Protein AF-W1XD30-F1 (afdb_monomer_lite)

Secondary structure (DSSP, 8-state):
-EEHHHHHHHHT--S-HHHHHHHHHHHHHHHHHTTSEEEEEEEETTEEEEEEEEE-SSPPPPP-GGGTTS----S-S---HHHHHHHHHHHHTT--HHHHHHHHHT-

Radius of gyration: 24.75 Å; chains: 1; bounding box: 38×45×66 Å

Foldseek 3Di:
DAWLVNVCVVVVDPDDPVVSSVVVVVVVVVCVVLVQWDWDWDDDPPIIDIDTDDGDNPRDPPPPCVVVPPPPPDPPPDCDPVNVVVVVVCVVVVNDPVNVVVVVVPD

Structure (mmCIF, N/CA/C/O backbone):
data_AF-W1XD30-F1
#
_entry.id   AF-W1XD30-F1
#
loop_
_atom_site.group_PDB
_atom_site.id
_atom_site.type_symbol
_atom_site.label_atom_id
_atom_site.label_alt_id
_atom_site.label_comp_id
_atom_site.label_asym_id
_atom_site.label_entity_id
_atom_site.label_seq_id
_atom_site.pdbx_PDB_ins_code
_atom_site.Cartn_x
_atom_site.Cartn_y
_atom_site.Cartn_z
_atom_site.occupancy
_atom_site.B_iso_or_equiv
_atom_site.auth_seq_id
_atom_site.auth_comp_id
_atom_site.auth_asym_id
_atom_site.auth_atom_id
_atom_site.pdbx_PDB_model_num
ATOM 1 N N . PRO A 1 1 ? -4.826 -11.840 -4.224 1.00 87.44 1 PRO A N 1
ATOM 2 C CA . PRO A 1 1 ? -3.469 -11.359 -3.856 1.00 87.44 1 PRO A CA 1
ATOM 3 C C . PRO A 1 1 ? -2.887 -10.499 -4.982 1.00 87.44 1 PRO A C 1
ATOM 5 O O . PRO A 1 1 ? -3.090 -10.818 -6.151 1.00 87.44 1 PRO A O 1
ATOM 8 N N . ILE A 1 2 ? -2.186 -9.420 -4.647 1.00 92.81 2 ILE A N 1
ATOM 9 C CA . ILE A 1 2 ? -1.558 -8.506 -5.607 1.00 92.81 2 ILE A CA 1
ATOM 10 C C . ILE A 1 2 ? -0.045 -8.683 -5.505 1.00 92.81 2 ILE A C 1
ATOM 12 O O . ILE A 1 2 ? 0.517 -8.537 -4.424 1.00 92.81 2 ILE A O 1
ATOM 16 N N . SER A 1 3 ? 0.623 -9.020 -6.610 1.00 93.25 3 SER A N 1
ATOM 17 C CA . SER A 1 3 ? 2.081 -9.156 -6.610 1.00 93.25 3 SER A CA 1
ATOM 18 C C . SER A 1 3 ? 2.770 -7.795 -6.595 1.00 93.25 3 SER A C 1
ATOM 20 O O . SER A 1 3 ? 2.267 -6.805 -7.136 1.00 93.25 3 SER A O 1
ATOM 22 N N . LEU A 1 4 ? 3.975 -7.768 -6.036 1.00 91.25 4 LEU A N 1
ATOM 23 C CA . LEU A 1 4 ? 4.794 -6.562 -6.004 1.00 91.25 4 LEU A CA 1
ATOM 24 C C . LEU A 1 4 ? 5.186 -6.093 -7.423 1.00 91.25 4 LEU A C 1
ATOM 26 O O . LEU A 1 4 ? 5.162 -4.899 -7.712 1.00 91.25 4 LEU A O 1
ATOM 30 N N . ALA A 1 5 ? 5.429 -7.032 -8.345 1.00 91.75 5 ALA A N 1
ATOM 31 C CA . ALA A 1 5 ? 5.641 -6.743 -9.768 1.00 91.75 5 ALA A CA 1
ATOM 32 C C . ALA A 1 5 ? 4.436 -6.037 -10.416 1.00 91.75 5 ALA A C 1
ATOM 34 O O . ALA A 1 5 ? 4.617 -5.075 -11.163 1.00 91.75 5 ALA A O 1
ATOM 35 N N . ARG A 1 6 ? 3.206 -6.464 -10.088 1.00 93.62 6 ARG A N 1
ATOM 36 C CA . ARG A 1 6 ? 1.978 -5.837 -10.596 1.00 93.62 6 ARG A CA 1
ATOM 37 C C . ARG A 1 6 ? 1.828 -4.407 -10.084 1.00 93.62 6 ARG A C 1
ATOM 39 O O . ARG A 1 6 ? 1.452 -3.540 -10.864 1.00 93.62 6 ARG A O 1
ATOM 46 N N . LEU A 1 7 ? 2.132 -4.150 -8.809 1.00 93.12 7 LEU A N 1
ATOM 47 C CA . LEU A 1 7 ? 2.076 -2.796 -8.242 1.00 93.12 7 LEU A CA 1
ATOM 48 C C . LEU A 1 7 ? 3.060 -1.857 -8.936 1.00 93.12 7 LEU A C 1
ATOM 50 O O . LEU A 1 7 ? 2.663 -0.787 -9.377 1.00 93.12 7 LEU A O 1
ATOM 54 N N . ARG A 1 8 ? 4.307 -2.284 -9.136 1.00 91.50 8 ARG A N 1
ATOM 55 C CA . ARG A 1 8 ? 5.310 -1.490 -9.863 1.00 91.50 8 ARG A CA 1
ATOM 56 C C . ARG A 1 8 ? 4.871 -1.119 -11.275 1.00 91.50 8 ARG A C 1
ATOM 58 O O . ARG A 1 8 ? 4.954 0.044 -11.650 1.00 91.50 8 ARG A O 1
ATOM 65 N N . ALA A 1 9 ? 4.374 -2.100 -12.032 1.00 91.62 9 ALA A N 1
ATOM 66 C CA . ALA A 1 9 ? 3.907 -1.879 -13.399 1.00 91.62 9 ALA A CA 1
ATOM 67 C C . ALA A 1 9 ? 2.728 -0.894 -13.449 1.00 91.62 9 ALA A C 1
ATOM 69 O O . ALA A 1 9 ? 2.625 -0.096 -14.372 1.00 91.62 9 ALA A O 1
ATOM 70 N N . ARG A 1 10 ? 1.848 -0.926 -12.439 1.00 94.44 10 ARG A N 1
ATOM 71 C CA . ARG A 1 10 ? 0.694 -0.020 -12.330 1.00 94.44 10 ARG A CA 1
ATOM 72 C C . ARG A 1 10 ? 1.068 1.393 -11.893 1.00 94.44 10 ARG A C 1
ATOM 74 O O . ARG A 1 10 ? 0.426 2.335 -12.334 1.00 94.44 10 ARG A O 1
ATOM 81 N N . LEU A 1 11 ? 2.066 1.526 -11.026 1.00 89.94 11 LEU A N 1
ATOM 82 C CA . LEU A 1 11 ? 2.508 2.813 -10.489 1.00 89.94 11 LEU A CA 1
ATOM 83 C C . LEU A 1 11 ? 3.434 3.573 -11.452 1.00 89.94 11 LEU A C 1
ATOM 85 O O . LEU A 1 11 ? 3.715 4.739 -11.207 1.00 89.94 11 LEU A O 1
ATOM 89 N N . ASN A 1 12 ? 3.903 2.921 -12.526 1.00 88.69 12 ASN A N 1
ATOM 90 C CA . ASN A 1 12 ? 4.751 3.499 -13.575 1.00 88.69 12 ASN A CA 1
ATOM 91 C C . ASN A 1 12 ? 5.921 4.346 -13.027 1.00 88.69 12 ASN A C 1
ATOM 93 O O . ASN A 1 12 ? 6.205 5.450 -13.492 1.00 88.69 12 ASN A O 1
ATOM 97 N N . LEU A 1 13 ? 6.576 3.837 -11.981 1.00 86.94 13 LEU A N 1
ATOM 98 C CA . LEU A 1 13 ? 7.669 4.530 -11.305 1.00 86.94 13 LEU A CA 1
ATOM 99 C C . LEU A 1 13 ? 8.935 4.501 -12.172 1.00 86.94 13 LEU A C 1
ATOM 101 O O . LEU A 1 13 ? 9.283 3.467 -12.739 1.00 86.94 13 LEU A O 1
ATOM 105 N N . LYS A 1 14 ? 9.665 5.621 -12.220 1.00 91.81 14 LYS A N 1
ATOM 106 C CA . LYS A 1 14 ? 10.927 5.747 -12.977 1.00 91.81 14 LYS A CA 1
ATOM 107 C C . LYS A 1 14 ? 12.171 5.299 -12.196 1.00 91.81 14 LYS A C 1
ATOM 109 O O . LYS A 1 14 ? 13.247 5.191 -12.772 1.00 91.81 14 LYS A O 1
ATOM 114 N N . SER A 1 15 ? 12.048 5.070 -10.888 1.00 93.25 15 SER A N 1
ATOM 115 C CA . SER A 1 15 ? 13.174 4.716 -10.015 1.00 93.25 15 SER A CA 1
ATOM 116 C C . SER A 1 15 ? 13.647 3.267 -10.220 1.00 93.25 15 SER A C 1
ATOM 118 O O . SER A 1 15 ? 12.922 2.458 -10.798 1.00 93.25 15 SER A O 1
ATOM 120 N N . PRO A 1 16 ? 14.842 2.885 -9.736 1.00 95.44 16 PRO A N 1
ATOM 121 C CA . PRO A 1 16 ? 15.318 1.508 -9.829 1.00 95.44 16 PRO A CA 1
ATOM 122 C C . PRO A 1 16 ? 14.415 0.504 -9.105 1.00 95.44 16 P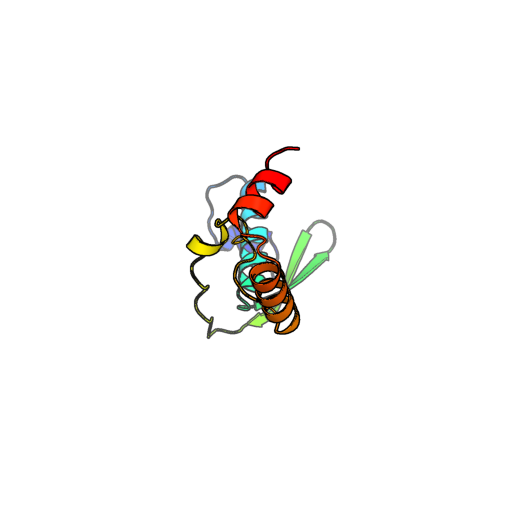RO A C 1
ATOM 124 O O . PRO A 1 16 ? 13.813 0.807 -8.075 1.00 95.44 16 PRO A O 1
ATOM 127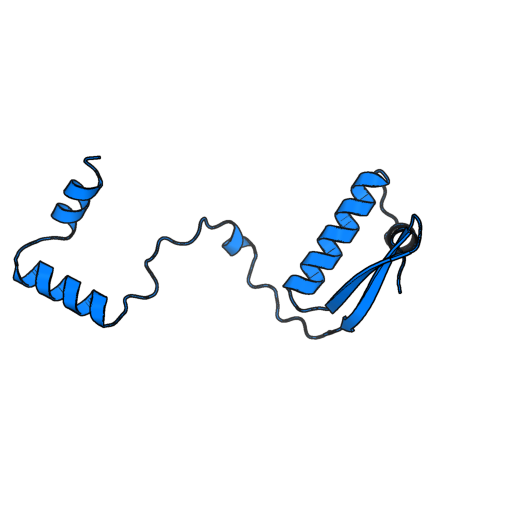 N N . VAL A 1 17 ? 14.410 -0.742 -9.590 1.00 91.31 17 VAL A N 1
ATOM 128 C CA . VAL A 1 17 ? 13.601 -1.868 -9.080 1.00 91.31 17 VAL A CA 1
ATOM 129 C C . VAL A 1 17 ? 13.638 -1.993 -7.557 1.00 91.31 17 VAL A C 1
ATOM 131 O O . VAL A 1 17 ? 12.595 -2.163 -6.933 1.00 91.31 17 VAL A O 1
ATOM 134 N N . PHE A 1 18 ? 14.826 -1.914 -6.960 1.00 92.44 18 PHE A N 1
ATOM 135 C CA . PHE A 1 18 ? 14.998 -2.027 -5.515 1.00 92.44 18 PHE A CA 1
ATOM 136 C C . PHE A 1 18 ? 14.286 -0.898 -4.756 1.00 92.44 18 PHE A C 1
ATOM 138 O O . PHE A 1 18 ? 13.514 -1.165 -3.835 1.00 92.44 18 PHE A O 1
ATOM 145 N N . SER A 1 19 ? 14.481 0.347 -5.200 1.00 94.81 19 SER A N 1
ATOM 146 C CA . SER A 1 19 ? 13.831 1.530 -4.630 1.00 94.81 19 SER A CA 1
ATOM 147 C C . SER A 1 19 ? 12.311 1.433 -4.757 1.00 94.81 19 SER A C 1
ATOM 149 O O . SER A 1 19 ? 11.614 1.582 -3.759 1.00 94.81 19 SER A O 1
ATOM 151 N N . GLN A 1 20 ? 11.796 1.050 -5.931 1.00 94.44 20 GLN A N 1
ATOM 152 C CA . GLN A 1 20 ? 10.358 0.842 -6.130 1.00 94.44 20 GLN A CA 1
ATOM 153 C C . GLN A 1 20 ? 9.779 -0.183 -5.151 1.00 94.44 20 GLN A C 1
ATOM 155 O O . GLN A 1 20 ? 8.711 0.033 -4.584 1.00 94.44 20 GLN A O 1
ATOM 160 N N . ASN A 1 21 ? 10.477 -1.304 -4.937 1.00 93.50 21 ASN A N 1
ATOM 161 C CA . ASN A 1 21 ? 10.019 -2.335 -4.008 1.00 93.50 21 ASN A CA 1
ATOM 162 C C . ASN A 1 21 ? 9.920 -1.791 -2.581 1.00 93.50 21 ASN A C 1
ATOM 164 O O . ASN A 1 21 ? 8.967 -2.112 -1.871 1.00 93.50 21 ASN A O 1
ATOM 168 N N . GLN A 1 22 ? 10.893 -0.975 -2.175 1.00 93.69 22 GLN A N 1
ATOM 169 C CA . GLN A 1 22 ? 10.902 -0.348 -0.861 1.00 93.69 22 GLN A CA 1
ATOM 170 C C . GLN A 1 22 ? 9.779 0.682 -0.722 1.00 93.69 22 GLN A C 1
ATOM 172 O O . GLN A 1 22 ? 9.053 0.653 0.268 1.00 93.69 22 GLN A O 1
ATOM 177 N N . THR A 1 23 ? 9.578 1.529 -1.734 1.00 94.19 23 THR A N 1
ATOM 178 C CA . THR A 1 23 ? 8.482 2.506 -1.773 1.00 94.19 23 THR A CA 1
ATOM 179 C C . THR A 1 23 ? 7.122 1.824 -1.668 1.00 94.19 23 THR A C 1
ATOM 181 O O . THR A 1 23 ? 6.292 2.245 -0.871 1.00 94.19 23 THR A O 1
ATOM 184 N N . VAL A 1 24 ? 6.899 0.736 -2.413 1.00 94.25 24 VAL A N 1
ATOM 185 C CA . VAL A 1 24 ? 5.635 -0.013 -2.361 1.00 94.25 24 VAL A CA 1
ATOM 186 C C . VAL A 1 24 ? 5.387 -0.597 -0.969 1.00 94.25 24 VAL A C 1
ATOM 188 O O . VAL A 1 24 ? 4.262 -0.523 -0.487 1.00 94.25 24 VAL A O 1
ATOM 191 N N . ARG A 1 25 ? 6.407 -1.159 -0.306 1.00 93.88 25 ARG A N 1
ATOM 192 C CA . ARG A 1 25 ? 6.244 -1.694 1.058 1.00 93.88 25 ARG A CA 1
ATOM 193 C C . ARG A 1 25 ? 5.905 -0.602 2.064 1.00 93.88 25 ARG A C 1
ATOM 195 O O . ARG A 1 25 ? 4.933 -0.765 2.788 1.00 93.88 25 ARG A O 1
ATOM 202 N N . ARG A 1 26 ? 6.647 0.509 2.042 1.00 93.88 26 ARG A N 1
ATOM 203 C CA . ARG A 1 26 ? 6.388 1.663 2.914 1.00 93.88 26 ARG A CA 1
ATOM 204 C C . ARG A 1 26 ? 4.977 2.206 2.722 1.00 93.88 26 ARG A C 1
ATOM 206 O O . ARG A 1 26 ? 4.264 2.387 3.693 1.00 93.88 26 ARG A O 1
ATOM 213 N N . ALA A 1 27 ? 4.542 2.375 1.475 1.00 93.38 27 ALA A N 1
ATOM 214 C CA . ALA A 1 27 ? 3.191 2.843 1.188 1.00 93.38 27 ALA A CA 1
ATOM 215 C C . ALA A 1 27 ? 2.114 1.869 1.701 1.00 93.38 27 ALA A C 1
ATOM 217 O O . ALA A 1 27 ? 1.111 2.302 2.251 1.00 93.38 27 ALA A O 1
ATOM 218 N N . MET A 1 28 ? 2.304 0.552 1.550 1.00 94.19 28 MET A N 1
ATOM 219 C CA . MET A 1 28 ? 1.360 -0.436 2.096 1.00 94.19 28 MET A CA 1
ATOM 220 C C . MET A 1 28 ? 1.283 -0.367 3.626 1.00 94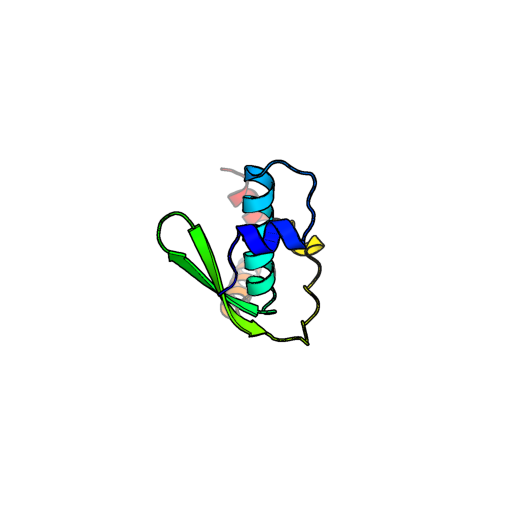.19 28 MET A C 1
ATOM 222 O O . MET A 1 28 ? 0.186 -0.441 4.174 1.00 94.19 28 MET A O 1
ATOM 226 N N . GLU A 1 29 ? 2.424 -0.202 4.293 1.00 94.06 29 GLU A N 1
ATOM 227 C CA . GLU A 1 29 ? 2.521 -0.064 5.748 1.00 94.06 29 GLU A CA 1
ATOM 228 C C . GLU A 1 29 ? 1.832 1.212 6.239 1.00 94.06 29 GLU A C 1
ATOM 230 O O . GLU A 1 29 ? 0.952 1.125 7.091 1.00 94.06 29 GLU A O 1
ATOM 235 N N . GLN A 1 30 ? 2.095 2.350 5.593 1.00 92.38 30 GLN A N 1
ATOM 236 C CA . GLN A 1 30 ? 1.402 3.611 5.865 1.00 92.38 30 GLN A CA 1
ATOM 237 C C . GLN A 1 30 ? -0.112 3.476 5.694 1.00 92.38 30 GLN A C 1
ATOM 239 O O . GLN A 1 30 ? -0.873 3.903 6.552 1.00 92.38 30 GLN A O 1
ATOM 244 N N . LEU A 1 31 ? -0.582 2.826 4.620 1.00 91.19 31 LEU A N 1
ATOM 245 C CA . LEU A 1 31 ? -2.016 2.594 4.407 1.00 91.19 31 LEU A CA 1
ATOM 246 C C . LEU A 1 31 ? -2.644 1.710 5.499 1.00 91.19 31 LEU A C 1
ATOM 248 O O . LEU A 1 31 ? -3.841 1.824 5.766 1.00 91.19 31 LEU A O 1
ATOM 252 N N . ARG A 1 32 ? -1.867 0.832 6.134 1.00 91.50 32 ARG A N 1
ATOM 253 C CA . ARG A 1 32 ? -2.322 0.055 7.292 1.00 91.50 32 ARG A CA 1
ATOM 254 C C . ARG A 1 32 ? -2.329 0.892 8.567 1.00 91.50 32 ARG A C 1
ATOM 256 O O . ARG A 1 32 ? -3.293 0.812 9.321 1.00 91.50 32 ARG A O 1
ATOM 263 N N . GLU A 1 33 ? -1.295 1.692 8.784 1.00 90.69 33 GLU A N 1
ATOM 264 C CA . GLU A 1 33 ? -1.127 2.562 9.951 1.00 90.69 33 GLU A CA 1
ATOM 265 C C . GLU A 1 33 ? -2.245 3.602 10.068 1.00 90.69 33 GLU A C 1
ATOM 267 O O . GLU A 1 33 ? -2.913 3.686 11.096 1.00 90.69 33 GLU A O 1
ATOM 272 N N . ILE A 1 34 ? -2.572 4.281 8.967 1.00 87.88 34 ILE A N 1
ATOM 273 C CA . ILE A 1 34 ? -3.711 5.212 8.898 1.00 87.88 34 ILE A CA 1
ATOM 274 C C . ILE A 1 34 ? -5.077 4.495 8.953 1.00 87.88 34 ILE A C 1
ATOM 276 O O . ILE A 1 34 ? -6.132 5.126 8.871 1.00 87.88 34 ILE A O 1
ATOM 280 N N . GLY A 1 35 ? -5.083 3.161 9.031 1.00 88.56 35 GLY A N 1
ATOM 281 C CA . GLY A 1 35 ? -6.287 2.339 9.089 1.00 88.56 35 GLY A CA 1
ATOM 282 C C . GLY A 1 35 ? -7.080 2.289 7.782 1.00 88.56 35 GLY A C 1
ATOM 283 O O . GLY A 1 35 ? -8.266 1.948 7.811 1.00 88.56 35 GLY A O 1
ATOM 284 N N . TYR A 1 36 ? -6.466 2.621 6.639 1.00 90.94 36 TYR A N 1
ATOM 285 C CA . TYR A 1 36 ? -7.129 2.576 5.332 1.00 90.94 36 TYR A CA 1
ATOM 286 C C . TYR A 1 36 ? -7.400 1.151 4.878 1.00 90.94 36 TYR A C 1
ATOM 288 O O . TYR A 1 36 ? -8.454 0.864 4.313 1.00 90.94 36 TYR A O 1
ATOM 296 N N . LEU A 1 37 ? -6.431 0.257 5.052 1.00 92.25 37 LEU A N 1
ATOM 297 C CA . LEU A 1 37 ? -6.555 -1.121 4.607 1.00 92.25 37 LEU A CA 1
ATOM 298 C C . LEU A 1 37 ? -5.860 -2.077 5.563 1.00 92.25 37 LEU A C 1
ATOM 300 O O . LEU A 1 37 ? -4.808 -1.773 6.113 1.00 92.25 37 LEU A O 1
ATOM 304 N N . ASP A 1 38 ? -6.418 -3.275 5.678 1.00 93.19 38 ASP A N 1
ATOM 305 C CA . ASP A 1 38 ? -5.776 -4.387 6.367 1.00 93.19 38 ASP A CA 1
ATOM 306 C C . ASP A 1 38 ? -5.190 -5.331 5.321 1.00 93.19 38 ASP A C 1
ATOM 308 O O . ASP A 1 38 ? -5.891 -5.786 4.407 1.00 93.19 38 ASP A O 1
ATOM 312 N N . TYR A 1 39 ? -3.903 -5.651 5.446 1.00 95.00 39 TYR A N 1
ATOM 313 C CA . TYR A 1 39 ? -3.229 -6.563 4.531 1.00 95.00 39 TYR A CA 1
ATOM 314 C C . TYR A 1 39 ? -2.305 -7.542 5.248 1.00 95.00 39 TYR A C 1
ATOM 316 O O . TYR A 1 39 ? -1.836 -7.297 6.354 1.00 95.00 39 TYR A O 1
ATOM 324 N N . THR A 1 40 ? -2.002 -8.639 4.561 1.00 95.19 40 THR A N 1
ATOM 325 C CA . THR A 1 40 ? -0.931 -9.567 4.932 1.00 95.19 40 THR A CA 1
ATOM 326 C C . THR A 1 40 ? 0.019 -9.711 3.756 1.00 95.19 40 THR A C 1
ATOM 328 O O . THR A 1 40 ? -0.410 -9.859 2.606 1.00 95.19 40 THR A O 1
ATOM 331 N N . GLU A 1 41 ? 1.317 -9.647 4.035 1.00 94.00 41 GLU A N 1
ATOM 332 C CA . GLU A 1 41 ? 2.356 -9.967 3.062 1.00 94.00 41 GLU A CA 1
ATOM 333 C C . GLU A 1 41 ? 2.594 -11.481 3.079 1.00 94.00 41 GLU A C 1
ATOM 335 O O . GLU A 1 41 ? 2.870 -12.068 4.121 1.00 94.00 41 GLU A O 1
ATOM 340 N N . ILE A 1 42 ? 2.465 -12.120 1.919 1.00 94.81 42 ILE A N 1
ATOM 341 C CA . ILE A 1 42 ? 2.743 -13.544 1.738 1.00 94.81 42 ILE A CA 1
ATOM 342 C C . ILE A 1 42 ? 3.859 -13.715 0.714 1.00 94.81 42 ILE A C 1
ATOM 344 O O . ILE A 1 42 ? 3.897 -13.042 -0.321 1.00 94.81 42 ILE A O 1
ATOM 348 N N . GLN A 1 43 ? 4.757 -14.657 0.970 1.00 93.94 43 GLN A N 1
ATOM 349 C CA . GLN A 1 43 ? 5.769 -15.061 0.007 1.00 93.94 43 GLN A CA 1
ATOM 350 C C . GLN A 1 43 ? 5.332 -16.362 -0.663 1.00 93.94 43 GLN A C 1
ATOM 352 O O . GLN A 1 43 ? 5.066 -17.356 0.005 1.00 93.94 43 GLN A O 1
ATOM 357 N N . ARG A 1 44 ? 5.255 -16.361 -1.997 1.00 92.88 44 ARG A N 1
ATOM 358 C CA . ARG A 1 44 ? 5.059 -17.580 -2.791 1.00 92.88 44 ARG A CA 1
ATOM 359 C C . ARG A 1 44 ? 6.252 -17.733 -3.724 1.00 92.88 44 ARG A C 1
ATOM 361 O O . ARG A 1 44 ? 6.439 -16.940 -4.649 1.00 92.88 44 ARG A O 1
ATOM 368 N N . GLY A 1 45 ? 7.093 -18.725 -3.437 1.00 92.00 45 GLY A N 1
ATOM 369 C CA . GLY A 1 45 ? 8.370 -18.916 -4.121 1.00 92.00 45 GLY A CA 1
ATOM 370 C C . GLY A 1 45 ? 9.280 -17.691 -3.976 1.00 92.00 45 GLY A C 1
ATOM 371 O O . GLY A 1 45 ? 9.572 -17.239 -2.868 1.00 92.00 45 GLY A O 1
ATOM 372 N N . ARG A 1 46 ? 9.713 -17.129 -5.111 1.00 89.50 46 ARG A N 1
ATOM 373 C CA . ARG A 1 46 ? 10.589 -15.942 -5.169 1.00 89.50 46 ARG A CA 1
ATOM 374 C C . ARG A 1 46 ? 9.832 -14.612 -5.206 1.00 89.50 46 ARG A C 1
ATOM 376 O O . ARG A 1 46 ? 10.452 -13.555 -5.277 1.00 89.50 46 ARG A O 1
ATOM 383 N N . THR A 1 47 ? 8.501 -14.636 -5.190 1.00 90.25 47 THR A N 1
ATOM 384 C CA . THR A 1 47 ? 7.684 -13.432 -5.361 1.00 90.25 47 THR A CA 1
ATOM 385 C C . THR A 1 47 ? 6.881 -13.135 -4.102 1.00 90.25 47 THR A C 1
ATOM 387 O O . THR A 1 47 ? 6.263 -14.018 -3.507 1.00 90.25 47 THR A O 1
ATOM 390 N N . LYS A 1 48 ? 6.878 -11.859 -3.704 1.00 91.75 48 LYS A N 1
ATOM 391 C CA . LYS A 1 48 ? 6.056 -11.355 -2.603 1.00 91.75 48 LYS A CA 1
ATOM 392 C C . LYS A 1 48 ? 4.712 -10.842 -3.117 1.00 91.75 48 LYS A C 1
ATOM 394 O O . LYS A 1 48 ? 4.640 -10.197 -4.172 1.00 91.75 48 LYS A O 1
ATOM 399 N N . PHE A 1 49 ? 3.661 -11.124 -2.361 1.00 95.00 49 PHE A N 1
ATOM 400 C CA . PHE A 1 49 ? 2.290 -10.734 -2.651 1.00 95.00 49 PHE A CA 1
ATOM 401 C C . PHE A 1 49 ? 1.663 -10.069 -1.433 1.00 95.00 49 PHE A C 1
ATOM 403 O O . PHE A 1 49 ? 1.949 -10.430 -0.298 1.00 95.00 49 PHE A O 1
ATOM 410 N N . PHE A 1 50 ? 0.737 -9.157 -1.691 1.00 95.56 50 PHE A N 1
ATOM 411 C CA . PHE A 1 50 ? -0.103 -8.536 -0.683 1.00 95.56 50 PHE A CA 1
ATOM 412 C C . PHE A 1 50 ? -1.528 -9.080 -0.808 1.00 95.56 50 PHE A C 1
ATOM 414 O O . PHE A 1 50 ? -2.161 -8.983 -1.867 1.00 95.56 50 PHE A O 1
ATOM 421 N N . CYS A 1 51 ? -2.039 -9.684 0.258 1.00 94.94 51 CYS A N 1
ATOM 422 C CA . CYS A 1 51 ? -3.449 -10.025 0.407 1.00 94.94 51 CYS A CA 1
ATOM 423 C C . CYS A 1 51 ? -4.141 -8.885 1.142 1.00 94.94 51 CYS A C 1
ATOM 425 O O . CYS A 1 51 ? -3.827 -8.646 2.299 1.00 94.94 51 CYS A O 1
ATOM 427 N N . ILE A 1 52 ? -5.048 -8.182 0.465 1.00 94.12 52 ILE A N 1
ATOM 428 C CA . ILE A 1 52 ? -5.861 -7.124 1.073 1.00 94.12 52 ILE A CA 1
ATOM 429 C C . ILE A 1 52 ? -7.143 -7.777 1.583 1.00 94.12 52 ILE A C 1
ATOM 431 O O . ILE A 1 52 ? -7.858 -8.378 0.782 1.00 94.12 52 ILE A O 1
ATOM 435 N N . HIS A 1 53 ? -7.412 -7.661 2.881 1.00 92.81 53 HIS A N 1
ATOM 436 C CA . HIS A 1 53 ? -8.601 -8.227 3.523 1.00 92.81 53 HIS A CA 1
ATOM 437 C C . HIS A 1 53 ? -9.757 -7.234 3.481 1.00 92.81 53 HIS A C 1
ATOM 439 O O . HIS A 1 53 ? -10.831 -7.552 2.983 1.00 92.81 53 HIS A O 1
ATOM 445 N N . TYR A 1 54 ? -9.504 -6.003 3.931 1.00 90.31 54 TYR A N 1
ATOM 446 C CA . TYR A 1 54 ? -10.513 -4.954 4.028 1.00 90.31 54 TYR A CA 1
ATOM 447 C C . TYR A 1 54 ? -9.947 -3.608 3.589 1.00 90.31 54 TYR A C 1
ATOM 449 O O . TYR A 1 54 ? -8.746 -3.358 3.695 1.00 90.31 54 TYR A O 1
ATOM 457 N N . ARG A 1 55 ? -10.830 -2.743 3.086 1.00 91.06 55 ARG A N 1
ATOM 458 C CA . ARG A 1 55 ? -10.544 -1.341 2.762 1.00 91.06 55 ARG A CA 1
ATOM 459 C C . ARG A 1 55 ? -11.596 -0.466 3.426 1.00 91.06 55 ARG A C 1
ATOM 461 O O . ARG A 1 55 ? -12.783 -0.775 3.354 1.00 91.06 55 ARG A O 1
ATOM 468 N N . ARG A 1 56 ? -11.167 0.628 4.040 1.00 88.12 56 ARG A N 1
ATOM 469 C CA . ARG A 1 56 ? -11.998 1.594 4.756 1.00 88.12 56 ARG A CA 1
ATOM 470 C C . ARG A 1 56 ? -11.882 2.934 4.023 1.00 88.12 56 ARG A C 1
ATOM 472 O O . ARG A 1 56 ? -10.990 3.721 4.317 1.00 88.12 56 ARG A O 1
ATOM 479 N N . PRO A 1 57 ? -12.753 3.195 3.029 1.00 80.44 57 PRO A N 1
ATOM 480 C CA . PRO A 1 57 ? -12.642 4.371 2.163 1.00 80.44 57 PRO A CA 1
ATOM 481 C C . PRO A 1 57 ? -12.862 5.699 2.899 1.00 80.44 57 PRO A C 1
ATOM 483 O O . PRO A 1 57 ? -12.434 6.738 2.409 1.00 80.44 57 PRO A O 1
ATOM 486 N N . ARG A 1 58 ? -13.494 5.679 4.080 1.00 70.44 58 ARG A N 1
ATOM 487 C CA . ARG A 1 58 ? -13.583 6.843 4.968 1.00 70.44 58 ARG A CA 1
ATOM 488 C C . ARG A 1 58 ? -12.355 6.894 5.860 1.00 70.44 58 ARG A C 1
ATOM 490 O O . ARG A 1 58 ? -12.409 6.520 7.030 1.00 70.44 58 ARG A O 1
ATOM 497 N N . LEU A 1 59 ? -11.249 7.318 5.264 1.00 63.84 59 LEU A N 1
ATOM 498 C CA . LEU A 1 59 ? -10.050 7.605 6.020 1.00 63.84 59 LEU A CA 1
ATOM 499 C C . LEU A 1 59 ? -10.325 8.795 6.937 1.00 63.84 59 LEU A C 1
ATOM 501 O O . LEU A 1 59 ? -10.711 9.863 6.462 1.00 63.84 59 LEU A O 1
ATOM 505 N N . LYS A 1 60 ? -10.146 8.621 8.247 1.00 57.31 60 LYS A N 1
ATOM 506 C CA . LYS A 1 60 ? -9.968 9.784 9.116 1.00 57.31 60 LYS A CA 1
ATOM 507 C C . LYS A 1 60 ? -8.662 10.432 8.663 1.00 57.31 60 LYS A C 1
ATOM 509 O O . LYS A 1 60 ? -7.688 9.709 8.464 1.00 57.31 60 LYS A O 1
ATOM 514 N N . ALA A 1 61 ? -8.677 11.739 8.398 1.00 56.09 61 ALA A N 1
ATOM 515 C CA . ALA A 1 61 ? -7.472 12.447 7.984 1.00 56.09 61 ALA A CA 1
ATOM 516 C C . ALA A 1 61 ? -6.340 12.087 8.961 1.00 56.09 61 ALA A C 1
ATOM 518 O O . ALA A 1 61 ? -6.598 12.088 10.172 1.00 56.09 61 ALA A O 1
ATOM 519 N N . PRO A 1 62 ? -5.142 11.723 8.468 1.00 53.22 62 PRO A N 1
ATOM 520 C CA . PRO A 1 62 ? -3.981 11.609 9.330 1.00 53.22 62 PRO A CA 1
ATOM 521 C C . PRO A 1 62 ? -3.893 12.927 10.092 1.00 53.22 62 PRO A C 1
ATOM 523 O O . PRO A 1 62 ? -3.873 13.991 9.472 1.00 53.22 62 PRO A O 1
ATOM 526 N N . ASN A 1 63 ? -3.946 12.876 11.423 1.00 55.31 63 ASN A N 1
ATOM 527 C CA . ASN A 1 63 ? -3.521 14.024 12.209 1.00 55.31 63 ASN A CA 1
ATOM 528 C C . ASN A 1 63 ? -2.124 14.378 11.691 1.00 55.31 63 ASN A C 1
ATOM 530 O O . ASN A 1 63 ? -1.275 13.494 11.673 1.00 55.31 63 ASN A O 1
ATOM 534 N N . ASP A 1 64 ? -1.945 15.607 11.202 1.00 46.41 64 ASP A N 1
ATOM 535 C CA . ASP A 1 64 ? -0.718 16.117 10.587 1.00 46.41 64 ASP A CA 1
ATOM 536 C C . ASP A 1 64 ? 0.552 15.434 11.121 1.00 46.41 64 ASP A C 1
ATOM 538 O O . ASP A 1 64 ? 0.929 15.638 12.277 1.00 46.41 64 ASP A O 1
ATOM 542 N N . GLU A 1 65 ? 1.273 14.708 10.259 1.00 47.88 65 GLU A N 1
ATOM 543 C CA . GLU A 1 65 ? 2.609 14.160 10.568 1.00 47.88 65 GLU A CA 1
ATOM 544 C C . GLU A 1 65 ? 3.634 15.269 10.893 1.00 47.88 65 GLU A C 1
ATOM 546 O O . GLU A 1 65 ? 4.727 15.005 11.392 1.00 47.88 65 GLU A O 1
ATOM 551 N N . SER A 1 66 ? 3.260 16.545 10.727 1.00 48.28 66 SER A N 1
ATOM 552 C CA . SER A 1 66 ? 3.996 17.687 11.287 1.00 48.28 66 SER A CA 1
ATOM 553 C C . SER A 1 66 ? 3.991 17.725 12.827 1.00 48.28 66 SER A C 1
ATOM 555 O O . SER A 1 66 ? 4.693 18.543 13.419 1.00 48.28 66 SER A O 1
ATOM 557 N N . LYS A 1 67 ? 3.248 16.831 13.497 1.00 50.81 67 LYS A N 1
ATOM 558 C CA . LYS A 1 67 ? 3.364 16.564 14.939 1.00 50.81 67 LYS A CA 1
ATOM 559 C C . LYS A 1 67 ? 4.182 15.314 15.284 1.00 50.81 67 LYS A C 1
ATOM 561 O O . LYS A 1 67 ? 4.525 15.154 16.448 1.00 50.81 67 LYS A O 1
ATOM 566 N N . GLU A 1 68 ? 4.530 14.457 14.323 1.00 46.16 68 GLU A N 1
ATOM 567 C CA . GLU A 1 68 ? 5.200 13.175 14.608 1.00 46.16 68 GLU A CA 1
ATOM 568 C C . GLU A 1 68 ? 6.735 13.278 14.624 1.00 46.16 68 GLU A C 1
ATOM 570 O O . GLU A 1 68 ? 7.404 12.498 15.292 1.00 46.16 68 GLU A O 1
ATOM 575 N N . ASN A 1 69 ? 7.295 14.328 14.010 1.00 45.16 69 ASN A N 1
ATOM 576 C CA . ASN A 1 69 ? 8.669 14.784 14.272 1.00 45.16 69 ASN A CA 1
ATOM 577 C C . ASN A 1 69 ? 8.742 15.859 15.371 1.00 45.16 69 ASN A C 1
ATOM 579 O O . ASN A 1 69 ? 9.691 16.642 15.426 1.00 45.16 69 ASN A O 1
ATOM 583 N N . GLN A 1 70 ? 7.767 15.901 16.279 1.00 41.28 70 GLN A N 1
ATOM 584 C CA . GLN A 1 70 ? 8.096 16.324 17.631 1.00 41.28 70 GLN A CA 1
ATOM 585 C C . GLN A 1 70 ? 8.723 15.094 18.282 1.00 41.28 70 GLN A C 1
ATOM 587 O O . GLN A 1 70 ? 8.058 14.073 18.450 1.00 41.28 70 GLN A O 1
ATOM 592 N N . LEU A 1 71 ? 10.008 15.189 18.654 1.00 51.12 71 LEU A N 1
ATOM 593 C CA . LEU A 1 71 ? 10.518 14.421 19.795 1.00 51.12 71 LEU A CA 1
ATOM 594 C C . LEU A 1 71 ? 9.391 14.356 20.831 1.00 51.12 71 LEU A C 1
ATOM 596 O O . LEU A 1 71 ? 8.748 15.396 21.017 1.00 51.12 71 LEU A O 1
ATOM 600 N N . PRO A 1 72 ? 9.117 13.184 21.439 1.00 47.66 72 PRO A N 1
ATOM 601 C CA . PRO A 1 72 ? 7.953 13.004 22.303 1.00 47.66 72 PRO A CA 1
ATOM 602 C C . PRO A 1 72 ? 7.803 14.248 23.175 1.00 47.66 72 PRO A C 1
ATOM 604 O O . PRO A 1 72 ? 8.804 14.625 23.800 1.00 47.66 72 PRO A O 1
ATOM 607 N N . PRO A 1 73 ? 6.647 14.947 23.161 1.00 44.16 73 PRO A N 1
ATOM 608 C CA . PRO A 1 73 ? 6.477 16.076 24.046 1.00 44.16 73 PRO A CA 1
ATOM 609 C C . PRO A 1 73 ? 6.830 15.572 25.439 1.00 44.16 73 PRO A C 1
ATOM 611 O O . PRO A 1 73 ? 6.294 14.568 25.917 1.00 44.16 73 PRO A O 1
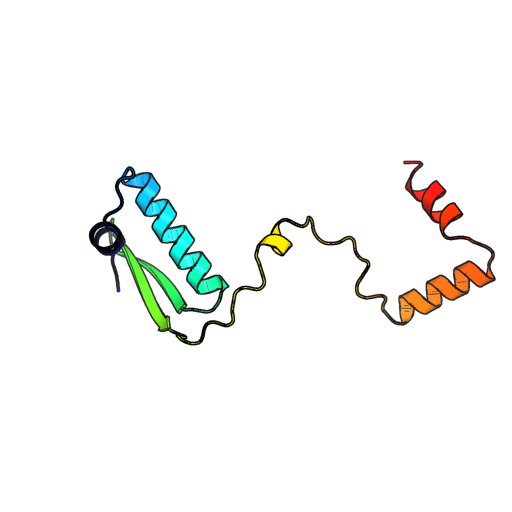ATOM 614 N N . SER A 1 74 ? 7.834 16.237 26.010 1.00 48.44 74 SER A N 1
ATOM 615 C CA . SER A 1 74 ? 8.180 16.234 27.425 1.00 48.44 74 SER A CA 1
ATOM 616 C C . SER A 1 74 ? 6.925 15.960 28.272 1.00 48.44 74 SER A C 1
ATOM 618 O O . SER A 1 74 ? 5.875 16.493 27.912 1.00 48.44 74 SER A O 1
ATOM 620 N N . PRO A 1 75 ? 6.997 15.143 29.343 1.00 45.00 75 PRO A N 1
ATOM 621 C CA . PRO A 1 75 ? 5.868 14.523 30.064 1.00 45.00 75 PRO A CA 1
ATOM 622 C C . PRO A 1 75 ? 4.907 15.496 30.791 1.00 45.00 75 PRO A C 1
ATOM 624 O O . PRO A 1 75 ? 4.549 15.299 31.947 1.00 45.00 75 PRO A O 1
ATOM 627 N N . ALA A 1 76 ? 4.442 16.541 30.116 1.00 50.88 76 ALA A N 1
ATOM 628 C CA . ALA A 1 76 ? 3.572 17.582 30.637 1.00 50.88 76 ALA A CA 1
ATOM 629 C C . ALA A 1 76 ? 2.077 17.236 30.541 1.00 50.88 76 ALA A C 1
ATOM 631 O O . ALA A 1 76 ? 1.255 17.972 31.073 1.00 50.88 76 ALA A O 1
ATOM 632 N N . GLU A 1 77 ? 1.687 16.113 29.931 1.00 54.22 77 GLU A N 1
ATOM 633 C CA . GLU A 1 77 ? 0.269 15.761 29.788 1.00 54.22 77 GLU A CA 1
ATOM 634 C C . GLU A 1 77 ? -0.034 14.365 30.334 1.00 54.22 77 GLU A C 1
ATOM 636 O O . GLU A 1 77 ? -0.185 13.392 29.596 1.00 54.22 77 GLU A O 1
ATOM 641 N N . LYS A 1 78 ? -0.085 14.295 31.671 1.00 48.53 78 LYS A N 1
ATOM 642 C CA . LYS A 1 78 ? -1.057 13.569 32.519 1.00 48.53 78 LYS A CA 1
ATOM 643 C C . LYS A 1 78 ? -0.522 13.584 33.952 1.00 48.53 78 LYS A C 1
ATOM 645 O O . LYS A 1 78 ? 0.062 12.612 34.422 1.00 48.53 78 LYS A O 1
ATOM 650 N N . ILE A 1 79 ? -0.705 14.701 34.653 1.00 53.06 79 ILE A N 1
ATOM 651 C CA . ILE A 1 79 ? -0.469 14.742 36.099 1.00 53.06 79 ILE A CA 1
ATOM 652 C C . ILE A 1 79 ? -1.594 13.904 36.718 1.00 53.06 79 ILE A C 1
ATOM 654 O O . ILE A 1 79 ? -2.753 14.317 36.726 1.00 53.06 79 ILE A O 1
ATOM 658 N N . SER A 1 80 ? -1.279 12.676 37.134 1.00 62.97 80 SER A N 1
ATOM 659 C CA . SER A 1 80 ? -2.209 11.843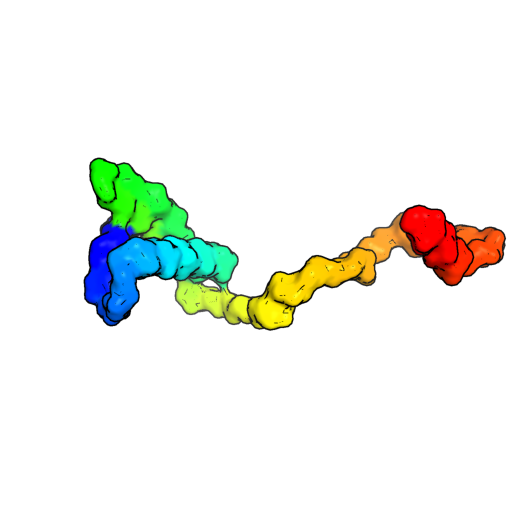 37.898 1.00 62.97 80 SER A CA 1
ATOM 660 C C . SER A 1 80 ? -2.587 12.571 39.200 1.00 62.97 80 SER A C 1
ATOM 662 O O . SER A 1 80 ? -1.789 13.373 39.696 1.00 62.97 80 SER A O 1
ATOM 664 N N . PRO A 1 81 ? -3.769 12.313 39.787 1.00 70.12 81 PRO A N 1
ATOM 665 C CA . PRO A 1 81 ? -4.175 12.958 41.040 1.00 70.12 81 PRO A CA 1
ATOM 666 C C . PRO A 1 81 ? -3.126 12.789 42.155 1.00 70.12 81 PRO A C 1
ATOM 668 O O . PRO A 1 81 ? -2.851 13.732 42.890 1.00 70.12 81 PRO A O 1
ATOM 671 N N . GLU A 1 82 ? -2.432 11.648 42.192 1.00 71.81 82 GLU A N 1
ATOM 672 C CA . GLU A 1 82 ? -1.338 11.394 43.138 1.00 71.81 82 GLU A CA 1
ATOM 673 C C . GLU A 1 82 ? -0.128 12.324 42.952 1.00 71.81 82 GLU A C 1
ATOM 675 O O . GLU A 1 82 ? 0.566 12.663 43.912 1.00 71.81 82 GLU A O 1
ATOM 680 N N . MET A 1 83 ? 0.168 12.741 41.719 1.00 71.12 83 MET A N 1
ATOM 681 C CA . MET A 1 83 ? 1.310 13.612 41.443 1.00 71.12 83 MET A CA 1
ATOM 682 C C . MET A 1 83 ? 1.005 15.075 41.784 1.00 71.12 83 MET A C 1
ATOM 684 O O . MET A 1 83 ? 1.904 15.795 42.218 1.00 71.12 83 MET A O 1
ATOM 688 N N . ALA A 1 84 ? -0.262 15.490 41.687 1.00 75.38 84 ALA A N 1
ATOM 689 C CA . ALA A 1 84 ? -0.708 16.798 42.161 1.00 75.38 84 ALA A CA 1
ATOM 690 C C . ALA A 1 84 ? -0.587 16.918 43.692 1.00 75.38 84 ALA A C 1
ATOM 692 O O . ALA A 1 84 ? -0.103 17.930 44.198 1.00 75.38 84 ALA A O 1
ATOM 693 N N . GLU A 1 85 ? -0.940 15.861 44.429 1.00 81.94 85 GLU A N 1
ATOM 694 C CA . GLU A 1 85 ? -0.775 15.824 45.888 1.00 81.94 85 GLU A CA 1
ATOM 695 C C . GLU A 1 85 ? 0.696 15.908 46.308 1.00 81.94 85 GLU A C 1
ATOM 697 O O . GLU A 1 85 ? 1.041 16.643 47.236 1.00 81.94 85 GLU A O 1
ATOM 702 N N . LYS A 1 86 ? 1.589 15.214 45.590 1.00 79.25 86 LYS A N 1
ATOM 703 C CA . LYS A 1 86 ? 3.035 15.296 45.839 1.00 79.25 86 LYS A CA 1
ATOM 704 C C . LYS A 1 86 ? 3.587 16.702 45.610 1.00 79.25 86 LYS A C 1
ATOM 706 O O . LYS A 1 86 ? 4.385 17.163 46.422 1.00 79.25 86 LYS A O 1
ATOM 711 N N . LEU A 1 87 ? 3.148 17.395 44.557 1.00 78.50 87 LEU A N 1
ATOM 712 C CA . LEU A 1 87 ? 3.551 18.781 44.298 1.00 78.50 87 LEU A CA 1
ATOM 713 C C . LEU A 1 87 ? 3.072 19.729 45.410 1.00 78.50 87 LEU A C 1
ATOM 715 O O . LEU A 1 87 ? 3.860 20.534 45.900 1.00 78.50 87 LEU A O 1
ATOM 719 N N . ALA A 1 88 ? 1.834 19.569 45.886 1.00 82.12 88 ALA A N 1
ATOM 720 C CA . ALA A 1 88 ? 1.294 20.382 46.978 1.00 82.12 88 ALA A CA 1
ATOM 721 C C . ALA A 1 88 ? 2.001 20.140 48.328 1.00 82.12 88 ALA A C 1
ATOM 723 O O . ALA A 1 88 ? 2.123 21.052 49.147 1.00 82.12 88 ALA A O 1
ATOM 724 N N . LEU A 1 89 ? 2.472 18.914 48.588 1.00 84.75 89 LEU A N 1
ATOM 725 C CA . LEU A 1 89 ? 3.269 18.606 49.780 1.00 84.75 89 LEU A CA 1
ATOM 726 C C . LEU A 1 89 ? 4.662 19.239 49.718 1.00 84.75 89 LEU A C 1
ATOM 728 O O . LEU A 1 89 ? 5.126 19.763 50.726 1.00 84.75 89 LEU A O 1
ATOM 732 N N . LEU A 1 90 ? 5.310 19.221 48.551 1.00 82.81 90 LEU A N 1
ATOM 733 C CA . LEU A 1 90 ? 6.621 19.847 48.351 1.00 82.81 90 LEU A CA 1
ATOM 734 C C . LEU A 1 90 ? 6.558 21.362 48.580 1.00 82.81 90 LEU A C 1
ATOM 736 O O . LEU A 1 90 ? 7.401 21.905 49.292 1.00 82.81 90 LEU A O 1
ATOM 740 N N . GLU A 1 91 ? 5.507 22.011 48.077 1.00 81.94 91 GLU A N 1
ATOM 741 C CA . GLU A 1 91 ? 5.269 23.441 48.291 1.00 81.94 91 GLU A CA 1
ATOM 742 C C . GLU A 1 91 ? 5.044 23.770 49.777 1.00 81.94 91 GLU A C 1
ATOM 744 O O . GLU A 1 91 ? 5.649 24.700 50.308 1.00 81.94 91 GLU A O 1
ATOM 749 N N . LYS A 1 92 ? 4.262 22.953 50.499 1.00 86.62 92 LYS A N 1
ATOM 750 C CA . LYS A 1 92 ? 4.075 23.095 51.959 1.00 86.62 92 LYS A CA 1
ATOM 751 C C . LYS A 1 92 ? 5.361 22.896 52.761 1.00 86.62 92 LYS A C 1
ATOM 753 O O . LYS A 1 92 ? 5.489 23.462 53.843 1.00 86.62 92 LYS A O 1
ATOM 758 N N . LEU A 1 93 ? 6.289 22.088 52.254 1.00 84.06 93 LEU A N 1
ATOM 759 C CA . LEU A 1 93 ? 7.606 21.865 52.853 1.00 84.06 93 LEU A CA 1
ATOM 760 C C . LEU A 1 93 ? 8.629 22.945 52.457 1.00 84.06 93 LEU A C 1
ATOM 762 O O . LEU A 1 93 ? 9.783 22.861 52.871 1.00 84.06 93 LEU A O 1
ATOM 766 N N . GLY A 1 94 ? 8.218 23.959 51.686 1.00 82.62 94 GLY A N 1
ATOM 767 C CA . GLY A 1 94 ? 9.076 25.062 51.257 1.00 82.62 94 GLY A CA 1
ATOM 768 C C . GLY A 1 94 ? 10.090 24.679 50.178 1.00 82.62 94 GLY A C 1
ATOM 769 O O . GLY A 1 94 ? 11.050 25.413 49.970 1.00 82.62 94 GLY A O 1
ATOM 770 N N . ILE A 1 95 ? 9.901 23.538 49.507 1.00 81.50 95 ILE A N 1
ATOM 771 C CA . ILE A 1 95 ? 10.771 23.080 48.421 1.00 81.50 95 ILE A CA 1
ATOM 772 C C . ILE A 1 95 ? 10.182 23.589 47.110 1.00 81.50 95 ILE A C 1
ATOM 774 O O . ILE A 1 95 ? 9.096 23.173 46.701 1.00 81.50 95 ILE A O 1
ATOM 778 N N . THR A 1 96 ? 10.898 24.498 46.453 1.00 79.94 96 THR A N 1
ATOM 779 C CA . THR A 1 96 ? 10.435 25.113 45.206 1.00 79.94 96 THR A CA 1
ATOM 780 C C . THR A 1 96 ? 10.840 24.286 43.984 1.00 79.94 96 THR A C 1
ATOM 782 O O . THR A 1 96 ? 11.788 23.498 44.020 1.00 79.94 96 THR A O 1
ATOM 785 N N . LEU A 1 97 ? 10.120 24.460 42.871 1.00 77.50 97 LEU A N 1
ATOM 786 C CA . LEU A 1 97 ? 10.436 23.794 41.599 1.00 77.50 97 LEU A CA 1
ATOM 787 C C . LEU A 1 97 ? 11.862 24.105 41.110 1.00 77.50 97 LEU A C 1
ATOM 789 O O . LEU A 1 97 ? 12.526 23.216 40.578 1.00 77.50 97 LEU A O 1
ATOM 793 N N . ASP A 1 98 ? 12.357 25.316 41.366 1.00 80.56 98 ASP A N 1
ATOM 794 C CA . ASP A 1 98 ? 13.719 25.738 41.020 1.00 80.56 98 ASP A CA 1
ATOM 795 C C . ASP A 1 98 ? 14.792 24.970 41.809 1.00 80.56 98 ASP A C 1
ATOM 797 O O . ASP A 1 98 ? 15.870 24.677 41.282 1.00 80.56 98 ASP A O 1
ATOM 801 N N . ASP A 1 99 ? 14.512 24.614 43.067 1.00 79.69 99 ASP A N 1
ATOM 802 C CA . ASP A 1 99 ? 15.440 23.841 43.901 1.00 79.69 99 ASP A CA 1
ATOM 803 C C . ASP A 1 99 ? 15.563 22.398 43.403 1.00 79.69 99 ASP A C 1
ATOM 805 O O . ASP A 1 99 ? 16.664 21.841 43.353 1.00 79.69 99 ASP A O 1
ATOM 809 N N . LEU A 1 100 ? 14.448 21.812 42.952 1.00 79.31 100 LEU A N 1
ATOM 810 C CA . LEU A 1 100 ? 14.450 20.514 42.278 1.00 79.31 100 LEU A CA 1
ATOM 811 C C . LEU A 1 100 ? 15.215 20.583 40.954 1.00 79.31 100 LEU A C 1
ATOM 813 O O . LEU A 1 100 ? 16.008 19.691 40.652 1.00 79.31 100 LEU A O 1
ATOM 817 N N . GLU A 1 101 ? 15.029 21.647 40.175 1.00 80.19 101 GLU A N 1
ATOM 818 C CA . GLU A 1 101 ? 15.696 21.795 38.884 1.00 80.19 101 GLU A CA 1
ATOM 819 C C . GLU A 1 101 ? 17.226 21.911 39.030 1.00 80.19 101 GLU A C 1
ATOM 821 O O . GLU A 1 101 ? 17.971 21.287 38.268 1.00 80.19 101 GLU A O 1
ATOM 826 N N . LYS A 1 102 ? 17.714 22.621 40.057 1.00 82.94 102 LYS A N 1
ATOM 827 C CA . LYS A 1 102 ? 19.149 22.672 40.403 1.00 82.94 102 LYS A CA 1
ATOM 828 C C . LYS A 1 102 ? 19.700 21.303 40.821 1.00 82.94 102 LYS A C 1
ATOM 830 O O . LYS A 1 102 ? 20.818 20.946 40.441 1.00 82.94 102 LYS A O 1
ATOM 835 N N . LEU A 1 103 ? 18.920 20.516 41.563 1.00 76.69 103 LEU A N 1
ATOM 836 C CA . LEU A 1 103 ? 19.277 19.151 41.972 1.00 76.69 103 LEU A CA 1
ATOM 837 C C . LEU A 1 103 ? 19.393 18.180 40.786 1.00 76.69 103 LEU A C 1
ATOM 839 O O . LEU A 1 103 ? 20.302 17.355 40.764 1.00 76.69 103 LEU A O 1
ATOM 843 N N . PHE A 1 104 ? 18.515 18.276 39.783 1.00 74.31 104 PHE A N 1
ATOM 844 C CA . PHE A 1 104 ? 18.563 17.393 38.607 1.00 74.31 104 PHE A CA 1
ATOM 845 C C . PHE A 1 104 ? 19.581 17.825 37.542 1.00 74.31 104 PHE A C 1
ATOM 847 O O . PHE A 1 104 ? 20.096 16.968 36.826 1.00 74.31 104 PHE A O 1
ATOM 854 N N . LYS A 1 105 ? 19.905 19.122 37.442 1.00 75.12 105 LYS A N 1
ATOM 855 C CA . LYS A 1 105 ? 20.915 19.647 36.500 1.0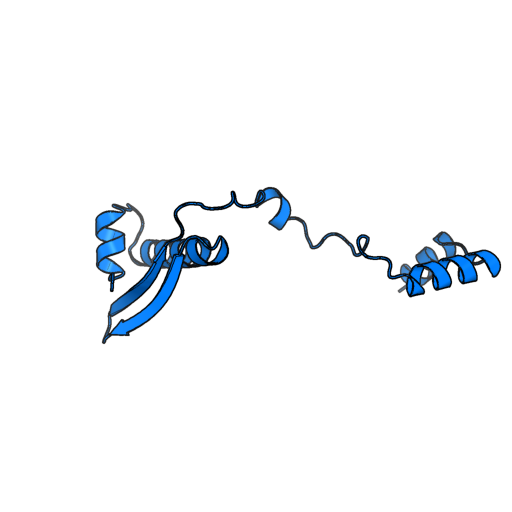0 75.12 105 LYS A CA 1
ATOM 856 C C . LYS A 1 105 ? 22.365 19.512 36.985 1.00 75.12 105 LYS A C 1
ATOM 858 O O . LYS A 1 105 ? 23.277 19.826 36.230 1.00 75.12 105 LYS A O 1
ATOM 863 N N . SER A 1 106 ? 22.591 19.073 38.224 1.00 66.19 106 SER A N 1
ATOM 864 C CA . SER A 1 106 ? 23.928 18.942 38.831 1.00 66.19 106 SER A CA 1
ATOM 865 C C . SER A 1 106 ? 24.546 17.536 38.711 1.00 66.19 106 SER A C 1
ATOM 867 O O . SER A 1 106 ? 25.430 17.189 39.494 1.00 66.19 106 SER A O 1
ATOM 869 N N . ARG A 1 107 ? 24.118 16.731 37.726 1.00 52.53 107 ARG A N 1
ATOM 870 C CA . ARG A 1 107 ? 24.720 15.429 37.382 1.00 52.53 107 ARG A CA 1
ATOM 871 C C . ARG A 1 107 ? 25.392 15.435 36.018 1.00 52.53 107 ARG A C 1
ATOM 873 O O . ARG A 1 107 ? 24.788 15.988 35.076 1.00 52.53 107 ARG A O 1
#

Sequence (107 aa):
PISLARLRARLNLKSPVFSQNQTVRRAMEQLREIGYLDYTEIQRGRTKFFCIHYRRPRLKAPNDESKENQLPPSPAEKISPEMAEKLALLEKLGITLDDLEKLFKSR

pLDDT: mean 79.84, std 16.7, range [41.28, 95.56]

Organism: NCBI:txid1403943